Protein AF-A0A7V3BMF2-F1 (afdb_monomer)

Radius of gyration: 12.66 Å; Cα contacts (8 Å, |Δi|>4): 138; chains: 1; bounding box: 27×20×38 Å

Mean predicted aligned error: 3.06 Å

Secondary structure (DSSP, 8-state):
-PPPBTTTSEEPP--EETTEE--EEEES---SS-EETTEEBP-TTPEEEEESS-EEE-----TT-----

Solvent-accessible surface area (backbone atoms only — not comparable to full-atom values): 4122 Å² total; per-residue (Å²): 131,83,85,53,29,32,74,71,47,73,48,75,44,89,52,61,63,87,89,49,60,23,62,22,27,28,27,82,64,46,24,88,75,45,66,51,94,90,26,30,29,54,51,64,62,35,42,30,48,25,45,86,42,60,73,43,59,36,85,75,69,61,94,89,63,86,79,74,95

pLDDT: mean 93.96, std 4.96, range [68.69, 98.38]

Foldseek 3Di:
DDFAFFPPDWDQAPDDDPPRGFRTFGQHDADPPDDDPNTHTHDFQGFGPIVVDHTDGRHDDDPVDDDDD

Nearest PDB structures (foldseek):
  4jiv-assembly1_D  TM=7.786E-01  e=6.684E-02  Vibrio cholerae O1 biovar El Tor str. N16961
  4jiw-assembly3_L  TM=6.949E-01  e=4.532E-02  Escherichia coli CFT073
  4ku0-assembly1_D  TM=7.386E-01  e=1.498E+00  Tequatrovirus T4
  6p20-assembly1_D  TM=5.610E-01  e=1.940E+00  Phikzvirus phiKZ

Sequence (69 aa):
MPAWRTLLDFHACPIVKGLVPDVGGVVMIGSPTVFIDFQMACRVTDQVIEIPGGPNPIVIGCPTVIIGP

Structure (mmCIF, N/CA/C/O backbone):
data_AF-A0A7V3BMF2-F1
#
_entry.id   AF-A0A7V3BMF2-F1
#
loop_
_atom_site.group_PDB
_atom_site.id
_atom_site.type_symbol
_atom_site.label_atom_id
_atom_site.label_alt_id
_atom_site.label_comp_id
_atom_site.label_asym_id
_atom_site.label_entity_id
_atom_site.label_seq_id
_atom_site.pdbx_PDB_ins_code
_atom_site.Cartn_x
_atom_site.Cartn_y
_atom_site.Cartn_z
_atom_site.occupancy
_atom_site.B_iso_or_equiv
_atom_site.auth_seq_id
_atom_site.auth_comp_id
_atom_site.auth_asym_id
_atom_site.auth_atom_id
_atom_site.pdbx_PDB_model_num
ATOM 1 N N . MET A 1 1 ? -2.292 -11.998 1.901 1.00 68.69 1 MET A N 1
ATOM 2 C CA . MET A 1 1 ? -1.461 -10.791 1.709 1.00 68.69 1 MET A CA 1
ATOM 3 C C . MET A 1 1 ? -1.388 -10.067 3.040 1.00 68.69 1 MET A C 1
ATOM 5 O O . MET A 1 1 ? -2.423 -10.020 3.701 1.00 68.69 1 MET A O 1
ATOM 9 N N . PRO A 1 2 ? -0.211 -9.585 3.466 1.00 87.62 2 PRO A N 1
ATOM 10 C CA . PRO A 1 2 ? -0.116 -8.742 4.652 1.00 87.62 2 PRO A CA 1
ATOM 11 C C . PRO A 1 2 ? -0.862 -7.421 4.426 1.00 87.62 2 PRO A C 1
ATOM 13 O O . PRO A 1 2 ? -1.084 -7.012 3.285 1.00 87.62 2 PRO A O 1
ATOM 16 N N . ALA A 1 3 ? -1.275 -6.777 5.514 1.00 94.50 3 ALA A N 1
ATOM 17 C CA . ALA A 1 3 ? -1.841 -5.439 5.442 1.00 94.50 3 ALA A CA 1
ATOM 18 C C . ALA A 1 3 ? -0.728 -4.425 5.131 1.00 94.50 3 ALA A C 1
ATOM 20 O O . ALA A 1 3 ? 0.353 -4.496 5.711 1.00 94.50 3 ALA A O 1
ATOM 21 N N . TRP A 1 4 ? -0.998 -3.517 4.195 1.00 97.19 4 TRP A N 1
ATOM 22 C CA . TRP A 1 4 ? -0.012 -2.579 3.659 1.00 97.19 4 TRP A CA 1
ATOM 23 C C . TRP A 1 4 ? 0.185 -1.397 4.616 1.00 97.19 4 TRP A C 1
ATOM 25 O O . TRP A 1 4 ? -0.779 -0.756 5.037 1.00 97.19 4 TRP A O 1
ATOM 35 N N . ARG A 1 5 ? 1.438 -1.089 4.938 1.00 97.81 5 ARG A N 1
ATOM 36 C CA . ARG A 1 5 ? 1.893 0.014 5.788 1.00 97.81 5 ARG A CA 1
ATOM 37 C C . ARG A 1 5 ? 2.544 1.116 4.959 1.00 97.81 5 ARG A C 1
ATOM 39 O O . ARG A 1 5 ? 3.334 0.833 4.055 1.00 97.81 5 ARG A O 1
ATOM 46 N N . THR A 1 6 ? 2.246 2.371 5.287 1.00 97.38 6 T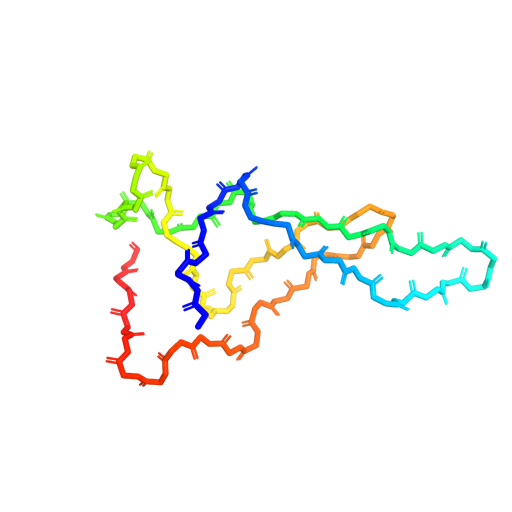HR A N 1
ATOM 47 C CA . THR A 1 6 ? 2.871 3.518 4.612 1.00 97.38 6 THR A CA 1
ATOM 48 C C . THR A 1 6 ? 4.391 3.466 4.731 1.00 97.38 6 THR A C 1
ATOM 50 O O . THR A 1 6 ? 4.915 2.957 5.716 1.00 97.38 6 THR A O 1
ATOM 53 N N . LEU A 1 7 ? 5.111 3.988 3.737 1.00 96.62 7 LEU A N 1
ATOM 54 C CA . LEU A 1 7 ? 6.581 4.093 3.698 1.00 96.62 7 LEU A CA 1
ATOM 55 C C . LEU A 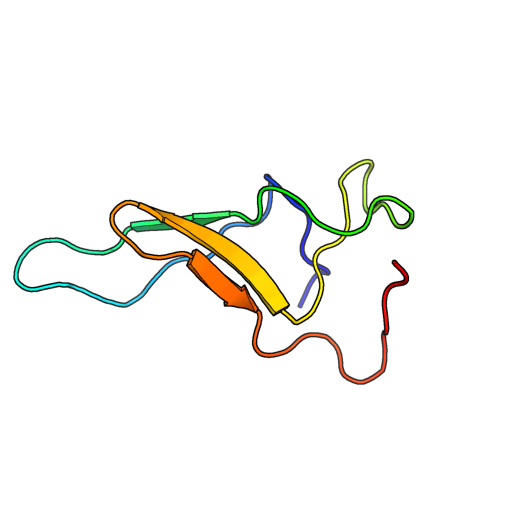1 7 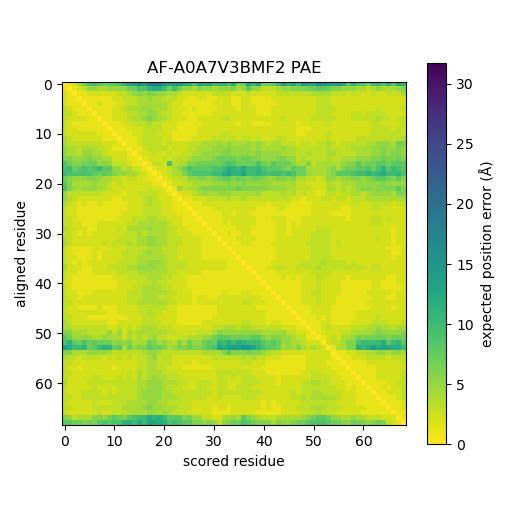? 7.385 2.775 3.723 1.00 96.62 7 LEU A C 1
ATOM 57 O O . LEU A 1 7 ? 8.562 2.800 3.373 1.00 96.62 7 LEU A O 1
ATOM 61 N N . LEU A 1 8 ? 6.792 1.647 4.122 1.00 96.31 8 LEU A N 1
ATOM 62 C CA . LEU A 1 8 ? 7.490 0.371 4.306 1.00 96.31 8 LEU A CA 1
ATOM 63 C C . LEU A 1 8 ? 7.235 -0.608 3.167 1.00 96.31 8 LEU A C 1
ATOM 65 O O . LEU A 1 8 ? 8.168 -1.232 2.667 1.00 96.31 8 LEU A O 1
ATOM 69 N N . ASP A 1 9 ? 5.975 -0.757 2.769 1.00 96.62 9 ASP A N 1
ATOM 70 C CA . ASP A 1 9 ? 5.604 -1.753 1.775 1.00 96.62 9 ASP A CA 1
ATOM 71 C C . ASP A 1 9 ? 5.594 -1.103 0.378 1.00 96.62 9 ASP A C 1
ATOM 73 O O . ASP A 1 9 ? 5.010 -0.034 0.160 1.00 96.62 9 ASP A O 1
ATOM 77 N N . PHE A 1 10 ? 6.292 -1.742 -0.563 1.00 95.31 10 PHE A N 1
ATOM 78 C CA . PHE A 1 10 ? 6.615 -1.191 -1.879 1.00 95.31 10 PHE A CA 1
ATOM 79 C C . PHE A 1 10 ? 5.751 -1.808 -2.982 1.00 95.31 10 PHE A C 1
ATOM 81 O O . PHE A 1 10 ? 5.644 -3.030 -3.101 1.00 95.31 10 PHE A O 1
ATOM 88 N N . HIS A 1 11 ? 5.176 -0.959 -3.830 1.00 94.62 11 HIS A N 1
ATOM 89 C CA . HIS A 1 11 ? 4.563 -1.357 -5.088 1.00 94.62 11 HIS A CA 1
ATOM 90 C C . HIS A 1 11 ? 5.635 -1.412 -6.171 1.00 94.62 11 HIS A C 1
ATOM 92 O O . HIS A 1 11 ? 6.180 -0.371 -6.521 1.00 94.62 11 HIS A O 1
ATOM 98 N N . ALA A 1 12 ? 5.906 -2.583 -6.740 1.00 93.88 12 ALA A N 1
ATOM 99 C CA . ALA A 1 12 ? 6.708 -2.675 -7.955 1.00 93.88 12 ALA A CA 1
ATOM 100 C C . ALA A 1 12 ? 5.814 -2.434 -9.177 1.00 93.88 12 ALA A C 1
ATOM 102 O O . ALA A 1 12 ? 4.894 -3.216 -9.430 1.00 93.88 12 ALA A O 1
ATOM 103 N N . CYS A 1 13 ? 6.091 -1.369 -9.929 1.00 92.81 13 CYS A N 1
ATOM 104 C CA . CYS A 1 13 ? 5.318 -1.042 -11.119 1.00 92.81 13 CYS A CA 1
ATOM 105 C C . CYS A 1 13 ? 5.831 -1.852 -12.321 1.00 92.81 13 CYS A C 1
ATOM 107 O O . CYS A 1 13 ? 7.023 -1.817 -12.621 1.00 92.81 13 CYS A O 1
ATOM 109 N N . PRO A 1 14 ? 4.967 -2.593 -13.036 1.00 91.38 14 PRO A N 1
ATOM 110 C CA . PRO A 1 14 ? 5.381 -3.334 -14.226 1.00 91.38 14 PRO A CA 1
ATOM 111 C C . PRO A 1 14 ? 5.444 -2.455 -15.487 1.00 91.38 14 PRO A C 1
ATOM 113 O O . PRO A 1 14 ? 5.809 -2.946 -16.556 1.00 91.38 14 PRO A O 1
ATOM 116 N N . ILE A 1 15 ? 5.029 -1.186 -15.406 1.00 91.19 15 ILE A N 1
ATOM 117 C CA . ILE A 1 15 ? 4.892 -0.313 -16.573 1.00 91.19 15 ILE A CA 1
ATOM 118 C C . ILE A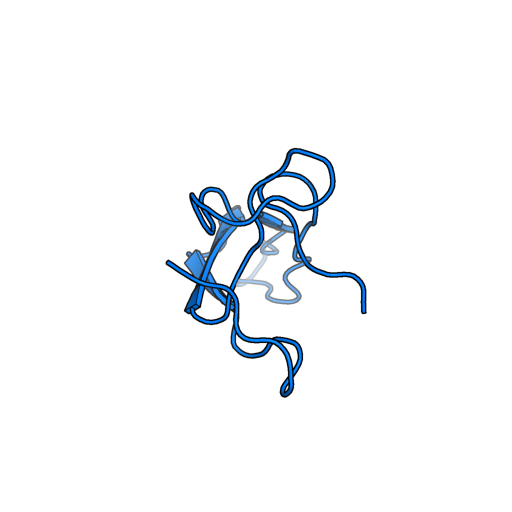 1 15 ? 6.262 0.206 -17.007 1.00 91.19 15 ILE A C 1
ATOM 120 O O . ILE A 1 15 ? 7.037 0.745 -16.221 1.00 91.19 15 ILE A O 1
ATOM 124 N N . VAL A 1 16 ? 6.524 0.112 -18.309 1.00 90.25 16 VAL A N 1
ATOM 125 C CA . VAL A 1 16 ? 7.677 0.746 -18.950 1.00 90.25 16 VAL A CA 1
ATOM 126 C C . V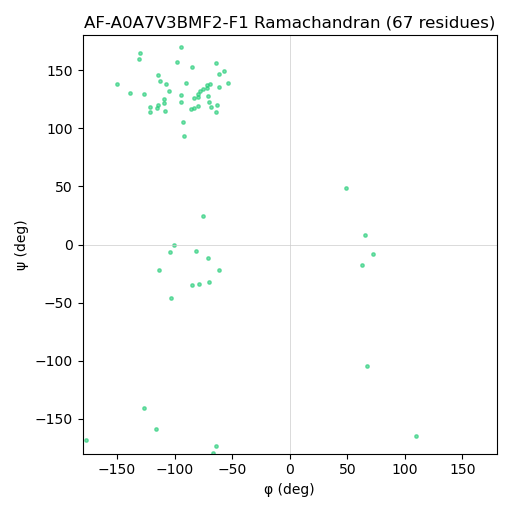AL A 1 16 ? 7.179 1.808 -19.918 1.00 90.25 16 VAL A C 1
ATOM 128 O O . VAL A 1 16 ? 6.453 1.513 -20.869 1.00 90.25 16 VAL A O 1
ATOM 131 N N . LYS A 1 17 ? 7.576 3.062 -19.683 1.00 87.69 17 LYS A N 1
ATOM 132 C CA . LYS A 1 17 ? 7.246 4.198 -20.548 1.00 87.69 17 LYS A CA 1
ATOM 133 C C . LYS A 1 17 ? 8.357 4.385 -21.573 1.00 87.69 17 LYS A C 1
ATOM 135 O O . LYS A 1 17 ? 9.364 5.052 -21.329 1.00 87.69 17 LYS A O 1
ATOM 140 N N . GLY A 1 18 ? 8.180 3.771 -22.740 1.00 88.19 18 GLY A N 1
ATOM 141 C CA . GLY A 1 18 ? 9.188 3.780 -23.799 1.00 88.19 18 GLY A CA 1
ATOM 142 C C . GLY A 1 18 ? 10.431 2.999 -23.375 1.00 88.19 18 GLY A C 1
ATOM 143 O O . GLY A 1 18 ? 10.406 1.774 -23.363 1.00 88.19 18 GLY A O 1
ATOM 144 N N . LEU A 1 19 ? 11.507 3.709 -23.027 1.00 89.06 19 LEU A N 1
ATOM 145 C CA . LEU A 1 19 ? 12.770 3.119 -22.559 1.00 89.06 19 LEU A CA 1
ATOM 146 C C . LEU A 1 19 ? 12.979 3.240 -21.042 1.00 89.06 19 LEU A C 1
ATOM 148 O O . LEU A 1 19 ? 13.955 2.701 -20.527 1.00 89.06 19 LEU A O 1
ATOM 152 N N . VAL A 1 20 ? 12.104 3.957 -20.329 1.00 88.44 20 VAL A N 1
ATOM 153 C CA . VAL A 1 20 ? 12.264 4.217 -18.893 1.00 88.44 20 VAL A CA 1
ATOM 154 C C . VAL A 1 20 ? 11.228 3.404 -18.107 1.00 88.44 20 VAL A C 1
ATOM 156 O O . VAL A 1 20 ? 10.029 3.647 -18.272 1.00 88.44 20 VAL A O 1
ATOM 159 N N . PRO A 1 21 ? 11.648 2.425 -17.283 1.00 89.44 21 PRO A N 1
ATOM 160 C CA . PRO A 1 21 ? 10.735 1.696 -16.411 1.00 89.44 21 PRO A CA 1
ATOM 161 C C . PRO A 1 21 ? 10.259 2.584 -15.259 1.00 89.44 21 PRO A C 1
ATOM 163 O O . PRO A 1 21 ? 11.066 3.287 -14.645 1.00 89.44 21 PRO A O 1
ATOM 166 N N . ASP A 1 22 ? 8.966 2.517 -14.939 1.00 90.12 22 ASP A N 1
ATOM 167 C CA . ASP A 1 22 ? 8.481 2.982 -13.644 1.00 90.12 22 ASP A CA 1
ATOM 168 C C . ASP A 1 22 ? 9.030 2.000 -12.594 1.00 90.12 22 ASP A C 1
ATOM 170 O O . ASP A 1 22 ? 8.785 0.801 -12.666 1.00 90.12 22 ASP A O 1
ATOM 174 N N . VAL A 1 23 ? 9.844 2.473 -11.646 1.00 92.38 23 VAL A N 1
ATOM 175 C CA . VAL A 1 23 ? 10.463 1.596 -10.631 1.00 92.38 23 VAL A CA 1
ATOM 176 C C . VAL A 1 23 ? 9.401 1.100 -9.648 1.00 92.38 23 VAL A C 1
ATOM 178 O O . VAL A 1 23 ? 9.474 -0.020 -9.142 1.00 92.38 23 VAL A O 1
ATOM 181 N N . GLY A 1 24 ? 8.391 1.933 -9.401 1.00 94.88 24 GLY A N 1
ATOM 182 C CA . GLY A 1 24 ? 7.399 1.726 -8.361 1.00 94.88 24 GLY A CA 1
ATOM 183 C C . GLY A 1 24 ? 7.554 2.723 -7.222 1.00 94.88 24 GLY A C 1
ATOM 184 O O . GLY A 1 24 ? 8.217 3.755 -7.373 1.00 94.88 24 GLY A O 1
ATOM 185 N N . GLY A 1 25 ? 6.911 2.441 -6.093 1.00 96.19 25 GLY A N 1
ATOM 186 C CA . GLY A 1 25 ? 6.794 3.414 -5.021 1.00 96.19 25 GLY A CA 1
ATOM 187 C C . GLY A 1 25 ? 6.094 2.932 -3.765 1.00 96.19 25 GLY A C 1
ATOM 188 O O . GLY A 1 25 ? 5.840 1.745 -3.575 1.00 96.19 25 GLY A O 1
ATOM 189 N N . VAL A 1 26 ? 5.779 3.884 -2.893 1.00 97.25 26 VAL A N 1
ATOM 190 C CA . VAL A 1 26 ? 5.149 3.639 -1.590 1.00 97.25 26 VAL A CA 1
ATOM 191 C C . VAL A 1 26 ? 3.957 4.562 -1.392 1.00 97.25 26 VAL A C 1
ATOM 193 O O . VAL A 1 26 ? 3.859 5.623 -2.010 1.00 97.25 26 VAL A O 1
ATOM 196 N N . VAL A 1 27 ? 3.064 4.191 -0.480 1.00 97.56 27 VAL A N 1
ATOM 197 C CA . VAL A 1 27 ? 2.058 5.122 0.036 1.00 97.56 27 VAL A CA 1
ATOM 198 C C . VAL A 1 27 ? 2.709 6.016 1.089 1.00 97.56 27 VAL A C 1
ATOM 200 O O . VAL A 1 27 ? 3.310 5.520 2.043 1.00 97.56 27 VAL A O 1
ATOM 203 N N . MET A 1 28 ? 2.580 7.334 0.930 1.00 96.88 28 MET A N 1
ATOM 204 C CA . MET A 1 28 ? 3.170 8.314 1.852 1.00 96.88 28 MET A CA 1
ATOM 205 C C . MET A 1 28 ? 2.285 8.596 3.072 1.00 96.88 28 MET A C 1
ATOM 207 O O . MET A 1 28 ? 2.795 8.841 4.162 1.00 96.88 28 MET A O 1
ATOM 211 N N . ILE A 1 29 ? 0.962 8.573 2.892 1.00 96.56 29 ILE A N 1
ATOM 212 C CA . ILE A 1 29 ? -0.037 8.920 3.912 1.00 96.56 29 ILE A CA 1
ATOM 213 C C . ILE A 1 29 ? -1.191 7.914 3.816 1.00 96.56 29 ILE A C 1
ATOM 215 O O . ILE A 1 29 ? -1.696 7.677 2.723 1.00 96.56 29 ILE A O 1
ATOM 219 N N . GLY A 1 30 ? -1.583 7.336 4.955 1.00 96.75 30 GLY A N 1
ATOM 220 C CA . GLY A 1 30 ? -2.661 6.345 5.080 1.00 96.75 30 GLY A CA 1
ATOM 221 C C . GLY A 1 30 ? -3.682 6.767 6.138 1.00 96.75 30 GLY A C 1
ATOM 222 O O . GLY A 1 30 ? -3.969 7.956 6.279 1.00 96.75 30 GLY A O 1
ATOM 223 N N . SER A 1 31 ? -4.191 5.827 6.937 1.00 97.62 31 SER A N 1
ATOM 224 C CA . SER A 1 31 ? -5.078 6.154 8.063 1.00 97.62 31 SER A CA 1
ATOM 225 C C . SER A 1 31 ? -4.325 6.841 9.227 1.00 97.62 31 SER A C 1
ATOM 227 O O . SER A 1 31 ? -3.339 6.291 9.717 1.00 97.62 31 SER A O 1
ATOM 229 N N . PRO A 1 32 ? -4.781 8.007 9.724 1.00 96.94 32 PRO A N 1
ATOM 230 C CA . PRO A 1 32 ? -4.314 8.649 10.953 1.00 96.94 32 PRO A CA 1
ATOM 231 C C . PRO A 1 32 ? -4.735 7.937 12.245 1.00 96.94 32 PRO A C 1
ATOM 233 O O . PRO A 1 32 ? -4.242 8.302 13.310 1.00 96.94 32 PRO A O 1
ATOM 236 N N . THR A 1 33 ? -5.660 6.973 12.192 1.00 97.81 33 THR A N 1
ATOM 237 C CA . THR A 1 33 ? -6.235 6.343 13.395 1.00 97.81 33 THR A CA 1
ATOM 238 C C . THR A 1 33 ? -5.880 4.869 13.551 1.00 97.81 33 THR A C 1
ATOM 240 O O . THR A 1 33 ? -5.911 4.349 14.666 1.00 97.81 33 THR A O 1
ATOM 243 N N . VAL A 1 34 ? -5.517 4.193 12.460 1.00 97.88 34 VAL A N 1
ATOM 244 C CA . VAL A 1 34 ? -5.189 2.766 12.461 1.00 97.88 34 VAL A CA 1
ATOM 245 C C . VAL A 1 34 ? -3.725 2.571 12.100 1.00 97.88 34 VAL A C 1
ATOM 247 O O . VAL A 1 34 ? -3.294 2.874 10.986 1.00 97.88 34 VAL A O 1
ATOM 250 N N . PHE A 1 35 ? -2.980 2.009 13.048 1.00 97.50 35 PHE A N 1
ATOM 251 C CA . PHE A 1 35 ? -1.566 1.693 12.896 1.00 97.50 35 PHE A CA 1
ATOM 252 C C . PHE A 1 35 ? -1.351 0.183 12.887 1.00 97.50 35 PHE A C 1
ATOM 254 O O . PHE A 1 35 ? -1.961 -0.550 13.665 1.00 97.50 35 PHE A O 1
ATOM 261 N N .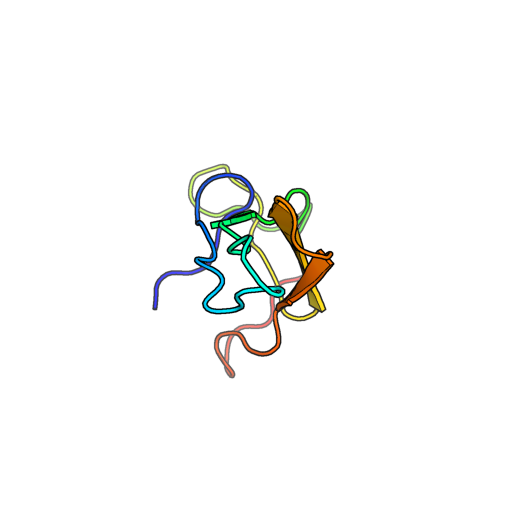 ILE A 1 36 ? -0.448 -0.271 12.025 1.00 96.75 36 ILE A N 1
ATOM 262 C CA . ILE A 1 36 ? 0.040 -1.647 11.960 1.00 96.75 36 ILE A CA 1
ATOM 263 C C . ILE A 1 36 ? 1.549 -1.559 12.155 1.00 96.75 36 ILE A C 1
ATOM 265 O O . ILE A 1 36 ? 2.230 -0.893 11.379 1.00 96.75 36 ILE A O 1
ATOM 269 N N . ASP A 1 37 ? 2.059 -2.178 13.219 1.00 96.06 37 ASP A N 1
ATOM 270 C CA . ASP A 1 37 ? 3.467 -2.073 13.629 1.00 96.06 37 ASP A CA 1
ATOM 271 C C . ASP A 1 37 ? 3.974 -0.620 13.692 1.00 96.06 37 ASP A C 1
ATOM 273 O O . ASP A 1 37 ? 5.023 -0.289 13.149 1.00 96.06 37 ASP A O 1
ATOM 277 N N . PHE A 1 38 ? 3.207 0.263 14.342 1.00 96.12 38 PHE A N 1
ATOM 278 C CA . PHE A 1 38 ? 3.511 1.699 14.495 1.00 96.12 38 PHE A CA 1
ATOM 279 C C . PHE A 1 38 ? 3.517 2.527 13.199 1.00 96.12 38 PHE A C 1
ATOM 281 O O . PHE A 1 38 ? 3.848 3.710 13.233 1.00 96.12 38 PHE A O 1
ATOM 288 N N . GLN A 1 39 ? 3.087 1.953 12.077 1.00 98.06 39 GLN A N 1
ATOM 289 C CA . GLN A 1 39 ? 3.013 2.626 10.786 1.00 98.06 39 GLN A CA 1
ATOM 290 C C . GLN A 1 39 ? 1.556 2.754 10.327 1.00 98.06 39 GLN A C 1
ATOM 292 O O . GLN A 1 39 ? 0.735 1.883 10.613 1.00 98.06 39 GLN A O 1
ATOM 297 N N . MET A 1 40 ? 1.206 3.843 9.639 1.00 98.38 40 MET A N 1
ATOM 298 C CA . MET A 1 40 ? -0.175 4.074 9.192 1.00 98.38 40 MET A CA 1
ATOM 299 C C . MET A 1 40 ? -0.625 2.956 8.242 1.00 98.38 40 MET A C 1
ATOM 301 O O . MET A 1 40 ? 0.110 2.572 7.328 1.00 98.38 40 MET A O 1
ATOM 305 N N . ALA A 1 41 ? -1.840 2.449 8.439 1.00 98.25 41 ALA A N 1
ATOM 306 C CA . ALA A 1 41 ? -2.422 1.443 7.560 1.00 98.25 41 ALA A CA 1
ATOM 307 C C . ALA A 1 41 ? -2.891 2.076 6.237 1.00 98.25 41 ALA A C 1
ATOM 309 O O . ALA A 1 41 ? -3.560 3.112 6.251 1.00 98.25 41 ALA A O 1
ATOM 310 N N . CYS A 1 42 ? -2.566 1.453 5.104 1.00 97.88 42 CYS A N 1
ATOM 311 C CA . CYS A 1 42 ? -3.032 1.886 3.785 1.00 97.88 42 CYS A CA 1
ATOM 312 C C . CYS A 1 42 ? -4.420 1.315 3.478 1.00 97.88 42 CYS A C 1
ATOM 314 O O . CYS A 1 42 ? -4.795 0.236 3.945 1.00 97.88 42 CYS A O 1
ATOM 316 N N . ARG A 1 43 ? -5.173 2.028 2.647 1.00 97.56 43 ARG A N 1
ATOM 317 C CA . ARG A 1 43 ? -6.566 1.749 2.300 1.00 97.56 43 ARG A CA 1
ATOM 318 C C . ARG A 1 43 ? -6.761 1.761 0.796 1.00 97.56 43 ARG A C 1
ATOM 320 O O . ARG A 1 43 ? -5.947 2.292 0.045 1.00 97.56 43 ARG A O 1
ATOM 327 N N . VAL A 1 44 ? -7.898 1.223 0.360 1.00 96.44 44 VAL A N 1
ATOM 328 C CA . VAL A 1 44 ? -8.381 1.441 -1.008 1.00 96.44 44 VAL A CA 1
ATOM 329 C C . VAL A 1 44 ? -8.437 2.950 -1.266 1.00 96.44 44 VAL A C 1
ATOM 331 O O . VAL A 1 44 ? -8.854 3.706 -0.391 1.00 96.44 44 VAL A O 1
ATOM 334 N N . THR A 1 45 ? -8.017 3.374 -2.457 1.00 95.50 45 THR A N 1
ATOM 335 C CA . THR A 1 45 ? -7.872 4.772 -2.913 1.00 95.50 45 THR A CA 1
ATOM 336 C C . THR A 1 45 ? -6.723 5.600 -2.327 1.00 95.50 45 THR A C 1
ATOM 338 O O . THR A 1 45 ? -6.445 6.669 -2.882 1.00 95.50 45 THR A O 1
ATOM 341 N N . ASP A 1 46 ? -5.989 5.120 -1.314 1.00 97.31 46 ASP A N 1
ATOM 342 C CA . ASP A 1 46 ? -4.719 5.761 -0.944 1.00 97.31 46 ASP A CA 1
ATOM 343 C C . ASP A 1 46 ? -3.747 5.692 -2.142 1.00 97.31 46 ASP A C 1
ATOM 345 O O . ASP A 1 46 ? -3.788 4.758 -2.951 1.00 97.31 46 ASP A O 1
ATOM 349 N N . GLN A 1 47 ? -2.909 6.720 -2.291 1.00 97.25 47 GLN A N 1
ATOM 350 C CA . GLN A 1 47 ? -2.067 6.908 -3.475 1.00 97.25 47 GLN A CA 1
ATOM 351 C C . GLN A 1 47 ? -0.669 6.325 -3.260 1.00 97.25 47 GLN A C 1
ATOM 353 O O . GLN A 1 47 ? 0.057 6.743 -2.356 1.00 97.25 47 GLN A O 1
ATOM 358 N N . VAL A 1 48 ? -0.274 5.402 -4.132 1.00 97.00 48 VAL A N 1
ATOM 359 C CA . VAL A 1 48 ? 1.106 4.935 -4.269 1.00 97.00 48 VAL A CA 1
ATOM 360 C C . VAL A 1 48 ? 1.872 5.963 -5.089 1.00 97.00 48 VAL A C 1
ATOM 362 O O . VAL A 1 48 ? 1.522 6.198 -6.238 1.00 97.00 48 VAL A O 1
ATOM 365 N N . ILE A 1 49 ? 2.910 6.571 -4.523 1.00 96.19 49 ILE A N 1
ATOM 366 C CA . ILE A 1 49 ? 3.741 7.559 -5.214 1.00 96.19 49 ILE A CA 1
ATOM 367 C C . ILE A 1 49 ? 4.935 6.854 -5.848 1.00 96.19 49 ILE A C 1
ATOM 369 O O . ILE A 1 49 ? 5.863 6.461 -5.142 1.00 96.19 49 ILE A O 1
ATOM 373 N N . GLU A 1 50 ? 4.906 6.697 -7.169 1.00 94.56 50 GLU A N 1
ATOM 374 C CA . GLU A 1 50 ? 5.938 5.997 -7.935 1.00 94.56 50 GLU A CA 1
ATOM 375 C C . GLU A 1 50 ? 6.965 6.935 -8.580 1.00 94.56 50 GLU A C 1
ATOM 377 O O . GLU A 1 50 ? 6.681 8.099 -8.848 1.00 94.56 50 GLU A O 1
ATOM 382 N N . ILE A 1 51 ? 8.162 6.419 -8.888 1.00 90.00 51 ILE A N 1
ATOM 383 C CA . ILE A 1 51 ? 9.216 7.155 -9.609 1.00 90.00 51 ILE A CA 1
ATOM 384 C C . ILE A 1 51 ? 9.679 6.345 -10.830 1.00 90.00 51 ILE A C 1
ATOM 386 O O . ILE A 1 51 ? 10.036 5.179 -10.664 1.00 90.00 51 ILE A O 1
ATOM 390 N N . PRO A 1 52 ? 9.738 6.924 -12.047 1.00 90.56 52 PRO A N 1
ATOM 391 C CA . PRO A 1 52 ? 9.136 8.188 -12.518 1.00 90.56 52 PRO A CA 1
ATOM 392 C C . PRO A 1 52 ? 7.612 8.092 -12.771 1.00 90.56 52 PRO A C 1
ATOM 394 O O . PRO A 1 52 ? 7.055 8.826 -13.594 1.00 90.56 52 PRO A O 1
ATOM 397 N N . GLY A 1 53 ? 6.949 7.145 -12.106 1.00 87.00 53 GLY A N 1
ATOM 398 C CA . GLY A 1 53 ? 5.529 6.855 -12.233 1.00 87.00 53 GLY A CA 1
ATOM 399 C C . GLY A 1 53 ? 4.596 7.960 -11.740 1.00 87.00 53 GLY A C 1
ATOM 400 O O . GLY A 1 53 ? 5.006 9.043 -11.325 1.00 87.00 53 GLY A O 1
ATOM 401 N N . GLY A 1 54 ? 3.300 7.688 -11.853 1.00 78.50 54 GLY A N 1
ATOM 402 C CA . GLY A 1 54 ? 2.265 8.567 -11.318 1.00 78.50 54 GLY A CA 1
ATOM 403 C C . GLY A 1 54 ? 1.824 8.128 -9.924 1.00 78.50 54 GLY A C 1
ATOM 404 O O . GLY A 1 54 ? 2.160 7.024 -9.491 1.00 78.50 54 GLY A O 1
ATOM 405 N N . PRO A 1 55 ? 1.030 8.956 -9.228 1.00 92.88 55 PRO A N 1
ATOM 406 C CA . PRO A 1 55 ? 0.250 8.457 -8.115 1.00 92.88 55 PRO A CA 1
ATOM 407 C C . PRO A 1 55 ? -0.759 7.421 -8.637 1.00 92.88 55 PRO A C 1
ATOM 409 O O . PRO A 1 55 ? -1.591 7.738 -9.489 1.00 92.88 55 PRO A O 1
ATOM 412 N N . ASN A 1 56 ? -0.670 6.186 -8.145 1.00 93.56 56 ASN A N 1
ATOM 413 C CA . ASN A 1 56 ? -1.584 5.103 -8.498 1.00 93.56 56 ASN A CA 1
ATOM 414 C C . ASN A 1 56 ? -2.493 4.777 -7.301 1.00 93.56 56 ASN A C 1
ATOM 416 O O . ASN A 1 56 ? -1.982 4.489 -6.215 1.00 93.56 56 ASN A O 1
ATOM 420 N N . PRO A 1 57 ? -3.833 4.802 -7.450 1.00 95.81 57 PRO A N 1
ATOM 421 C CA . PRO A 1 57 ? -4.732 4.432 -6.364 1.00 95.81 57 PRO A CA 1
ATOM 422 C C . PRO A 1 57 ? -4.646 2.932 -6.075 1.00 95.81 57 PRO A C 1
ATOM 424 O O . PRO A 1 57 ? -4.681 2.108 -6.991 1.00 95.81 57 PRO A O 1
ATOM 427 N N . ILE A 1 58 ? -4.641 2.557 -4.795 1.00 96.00 58 ILE A N 1
ATOM 428 C CA . ILE A 1 58 ? -4.854 1.159 -4.402 1.00 96.00 58 ILE A CA 1
ATOM 429 C C . ILE A 1 58 ? -6.271 0.749 -4.817 1.00 96.00 58 ILE A C 1
ATOM 431 O O . ILE A 1 58 ? -7.258 1.258 -4.285 1.00 96.00 58 ILE A O 1
ATOM 435 N N . VAL A 1 59 ? -6.367 -0.185 -5.764 1.00 95.81 59 VAL A N 1
ATOM 436 C CA . VAL A 1 59 ? -7.647 -0.608 -6.358 1.00 95.81 59 VAL A CA 1
ATOM 437 C C . VAL A 1 59 ? -8.417 -1.570 -5.453 1.00 95.81 5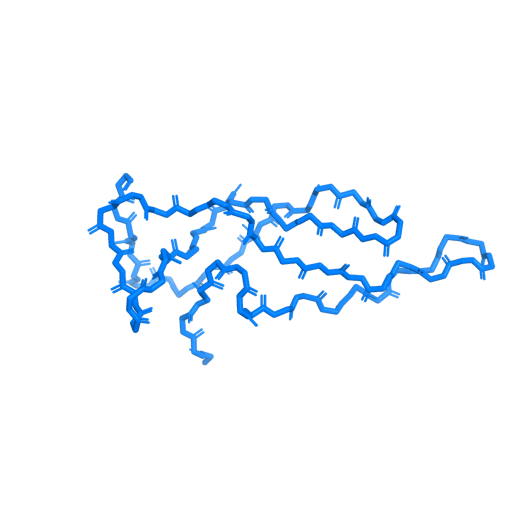9 VAL A C 1
ATOM 439 O O . VAL A 1 59 ? -9.645 -1.548 -5.434 1.00 95.81 59 VAL A O 1
ATOM 442 N N . ILE A 1 60 ? -7.719 -2.424 -4.700 1.00 94.94 60 ILE A N 1
ATOM 443 C CA . ILE A 1 60 ? -8.357 -3.455 -3.880 1.00 94.94 60 ILE A CA 1
ATOM 444 C C . ILE A 1 60 ? -7.536 -3.777 -2.629 1.00 94.94 60 ILE 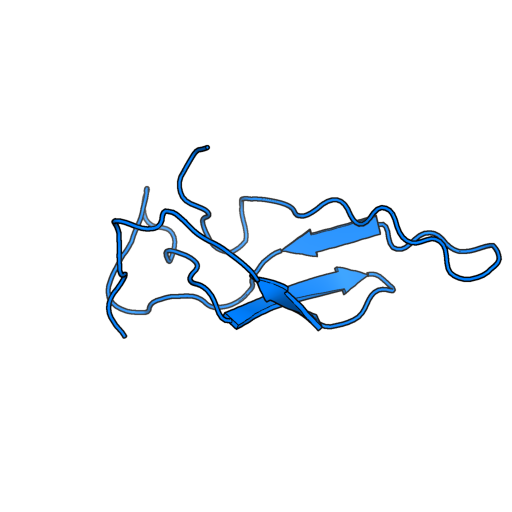A C 1
ATOM 446 O O . ILE A 1 60 ? -6.313 -3.887 -2.679 1.00 94.94 60 ILE A O 1
ATOM 450 N N . GLY A 1 61 ? -8.238 -3.928 -1.506 1.00 93.56 61 GLY A N 1
ATOM 451 C CA . GLY A 1 61 ? -7.713 -4.439 -0.241 1.00 93.56 61 GLY A CA 1
ATOM 452 C C . GLY A 1 61 ? -8.388 -5.757 0.150 1.00 93.56 61 GLY A C 1
ATOM 453 O O . GLY A 1 61 ? -8.971 -6.448 -0.684 1.00 93.56 61 GLY A O 1
ATOM 454 N N . CYS A 1 62 ? -8.343 -6.114 1.434 1.00 95.44 62 CYS A N 1
ATOM 455 C CA . CYS A 1 62 ? -9.094 -7.260 1.947 1.00 95.44 62 CYS A CA 1
ATOM 456 C C . CYS A 1 62 ? -10.610 -6.950 1.949 1.00 95.44 62 CYS A C 1
ATOM 458 O O . CYS A 1 62 ? -11.008 -6.000 2.622 1.00 95.44 62 CYS A O 1
ATOM 460 N N . PRO A 1 63 ? -11.475 -7.735 1.272 1.00 94.94 63 PRO A N 1
ATOM 461 C CA . PRO A 1 63 ? -12.903 -7.411 1.136 1.00 94.94 63 PRO A CA 1
ATOM 462 C C . PRO A 1 63 ? -13.689 -7.341 2.452 1.00 94.94 63 PRO A C 1
ATOM 464 O O . PRO A 1 63 ? -14.751 -6.730 2.503 1.00 94.94 63 PRO A O 1
ATOM 467 N N . THR A 1 64 ? -13.196 -7.986 3.509 1.00 96.69 64 THR A N 1
ATOM 468 C CA . THR A 1 64 ? -13.858 -8.059 4.819 1.00 96.69 64 THR A CA 1
ATOM 469 C C . THR A 1 64 ? -13.282 -7.087 5.848 1.00 96.69 64 THR A C 1
ATOM 471 O O . THR A 1 64 ? -13.751 -7.065 6.983 1.00 96.69 64 THR A O 1
ATOM 474 N N . VAL A 1 65 ? -12.268 -6.294 5.485 1.00 96.3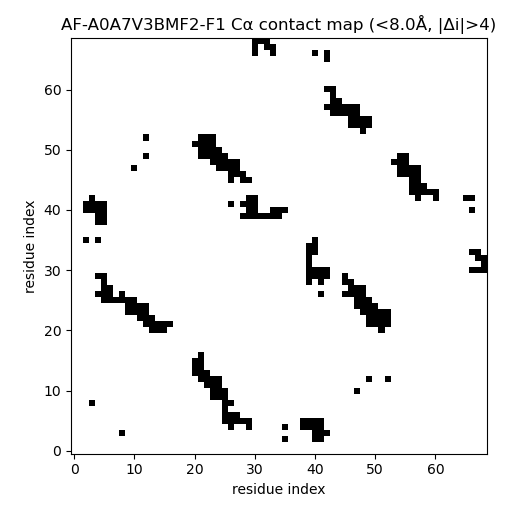8 65 VAL A N 1
ATOM 475 C CA . VAL A 1 65 ? -11.601 -5.357 6.398 1.00 96.38 65 VAL A CA 1
ATOM 476 C C . VAL A 1 65 ? -11.717 -3.946 5.841 1.00 96.38 65 VAL A C 1
ATOM 478 O O . VAL A 1 65 ? -11.129 -3.622 4.812 1.00 96.38 65 VAL A O 1
ATOM 481 N N . ILE A 1 66 ? -12.447 -3.095 6.560 1.00 96.25 66 ILE A N 1
ATOM 482 C CA . ILE A 1 66 ? -12.548 -1.662 6.281 1.00 96.25 66 ILE A CA 1
ATOM 483 C C . ILE A 1 66 ? -11.796 -0.921 7.381 1.00 96.25 66 ILE A C 1
ATOM 485 O O . ILE A 1 66 ? -12.098 -1.068 8.564 1.00 96.25 66 ILE A O 1
ATOM 489 N N . ILE A 1 67 ? -10.797 -0.143 6.979 1.00 97.00 67 ILE A N 1
ATOM 490 C CA . ILE A 1 67 ? -10.005 0.699 7.875 1.00 97.00 67 ILE A CA 1
ATOM 491 C C . ILE A 1 67 ? -10.683 2.068 7.961 1.00 97.00 67 ILE A C 1
ATOM 493 O O . ILE A 1 67 ? -11.167 2.587 6.955 1.00 97.00 67 ILE A O 1
ATOM 497 N N . GLY A 1 68 ? -10.720 2.622 9.172 1.00 90.38 68 GLY A N 1
ATOM 498 C CA . GLY A 1 68 ? -11.333 3.912 9.476 1.00 90.38 68 GLY A CA 1
ATOM 499 C C . GLY A 1 68 ? -10.670 5.117 8.788 1.00 90.38 68 GLY A C 1
ATOM 500 O O . GLY A 1 68 ? -9.794 4.954 7.927 1.00 90.38 68 GLY A O 1
ATOM 501 N N . PRO A 1 69 ? -11.114 6.337 9.147 1.00 82.62 69 PRO A N 1
ATOM 502 C CA . PRO A 1 69 ? -10.597 7.568 8.572 1.00 82.62 69 PRO A CA 1
ATOM 503 C C . PRO A 1 69 ? -9.101 7.747 8.784 1.00 82.62 69 PRO A C 1
ATOM 505 O O . PRO A 1 69 ? -8.496 7.131 9.701 1.00 82.62 69 PRO A O 1
#